Protein AF-A0A084WB14-F1 (afdb_monomer_lite)

Foldseek 3Di:
DLVVQQVVLQVVVVVCVVVVQDQDPAHSCCVSVCVPVSVVVVVVSVCVVVVVVVVVVVVVVVVD

Secondary structure (DSSP, 8-state):
-HHHHHHHHHHHHHHHHHTT---SS--HHHHHTT-HHHHHHHHHHHHHHHHHHHHHHHHHHH--

Radius of gyration: 14.57 Å; chains: 1; bounding box: 30×21×43 Å

pLDDT: mean 94.32, std 6.11, range [67.5, 98.69]

Organism: Anopheles sinensis (NCBI:txid74873)

Structure (mmCIF, N/CA/C/O backbone):
data_AF-A0A084WB14-F1
#
_entry.id   AF-A0A084WB14-F1
#
loop_
_atom_site.group_PDB
_atom_site.id
_atom_site.type_symbol
_atom_site.label_atom_id
_atom_site.label_alt_id
_atom_site.label_comp_id
_atom_site.label_asym_id
_atom_site.label_entity_id
_atom_site.label_seq_id
_atom_site.pdbx_PDB_ins_code
_atom_site.Cartn_x
_atom_site.Cartn_y
_atom_site.Cartn_z
_atom_site.occupancy
_atom_site.B_iso_or_equiv
_atom_site.auth_seq_id
_atom_site.auth_comp_id
_atom_site.auth_asym_id
_atom_site.auth_atom_id
_atom_site.pdbx_PDB_model_num
ATOM 1 N N . MET A 1 1 ? 20.483 1.075 -8.930 1.00 82.12 1 MET A N 1
ATOM 2 C CA . MET A 1 1 ? 19.469 2.150 -9.038 1.00 82.12 1 MET A CA 1
ATOM 3 C C . MET A 1 1 ? 18.043 1.680 -8.716 1.00 82.12 1 MET A C 1
ATOM 5 O O . MET A 1 1 ? 17.581 2.055 -7.654 1.00 82.12 1 MET A O 1
ATOM 9 N N . ARG A 1 2 ? 17.364 0.789 -9.461 1.00 93.69 2 ARG A N 1
ATOM 10 C CA . ARG A 1 2 ? 16.020 0.285 -9.050 1.00 93.69 2 ARG A CA 1
ATOM 11 C C . ARG A 1 2 ? 16.021 -0.579 -7.774 1.00 93.69 2 ARG A C 1
ATOM 13 O O . ARG A 1 2 ? 15.102 -0.507 -6.969 1.00 93.69 2 ARG A O 1
ATOM 20 N N . PHE A 1 3 ? 17.088 -1.351 -7.558 1.00 96.44 3 PHE A N 1
ATOM 21 C CA . PHE A 1 3 ? 17.250 -2.195 -6.366 1.00 96.44 3 PHE A CA 1
ATOM 22 C C . PHE A 1 3 ? 17.188 -1.404 -5.046 1.00 96.44 3 PHE A C 1
ATOM 24 O O . PHE A 1 3 ? 16.466 -1.795 -4.136 1.00 96.44 3 P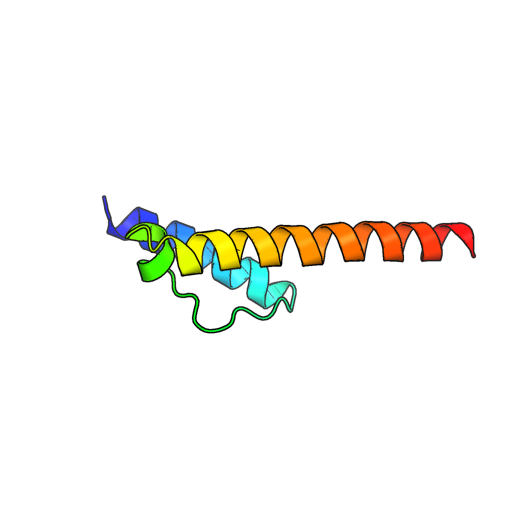HE A O 1
ATOM 31 N N . HIS A 1 4 ? 17.865 -0.252 -4.961 1.00 98.00 4 HIS A N 1
ATOM 32 C CA . HIS A 1 4 ? 17.814 0.595 -3.762 1.00 98.00 4 HIS A CA 1
ATOM 33 C C . HIS A 1 4 ? 16.412 1.160 -3.515 1.00 98.00 4 HIS A C 1
ATOM 35 O O . HIS A 1 4 ? 15.965 1.214 -2.375 1.00 98.00 4 HIS A O 1
ATOM 41 N N . MET A 1 5 ? 15.686 1.525 -4.577 1.00 98.06 5 MET A N 1
ATOM 42 C CA . MET A 1 5 ? 14.300 1.984 -4.455 1.00 98.06 5 MET A CA 1
ATOM 43 C C . MET A 1 5 ? 13.396 0.880 -3.894 1.00 98.06 5 MET A C 1
ATOM 45 O O . MET A 1 5 ? 12.603 1.150 -2.997 1.00 98.06 5 MET A O 1
ATOM 49 N N . LEU A 1 6 ? 13.560 -0.364 -4.365 1.00 98.56 6 LEU A N 1
ATOM 50 C CA . LEU A 1 6 ? 12.821 -1.519 -3.843 1.00 98.56 6 LEU A CA 1
ATOM 51 C C . LEU A 1 6 ? 13.123 -1.767 -2.367 1.00 98.56 6 LEU A C 1
ATOM 53 O O . LEU A 1 6 ? 12.195 -1.974 -1.593 1.00 98.56 6 LEU A O 1
ATOM 57 N N . GLN A 1 7 ? 14.392 -1.698 -1.958 1.00 98.50 7 GLN A N 1
ATOM 58 C CA . GLN A 1 7 ? 14.770 -1.856 -0.551 1.00 98.50 7 GLN A CA 1
ATOM 59 C C . GLN A 1 7 ? 14.177 -0.751 0.333 1.00 98.50 7 GLN A C 1
ATOM 61 O O . GLN A 1 7 ? 13.643 -1.048 1.400 1.00 98.50 7 GLN A O 1
ATOM 66 N N . ASN A 1 8 ? 14.209 0.503 -0.125 1.00 98.50 8 ASN A N 1
ATOM 67 C CA . ASN A 1 8 ? 13.625 1.631 0.602 1.00 98.50 8 ASN A CA 1
ATOM 68 C C . ASN A 1 8 ? 12.102 1.486 0.737 1.00 98.50 8 ASN A C 1
ATOM 70 O O . ASN A 1 8 ? 11.555 1.656 1.827 1.00 98.50 8 ASN A O 1
ATOM 74 N N . ALA A 1 9 ? 11.416 1.127 -0.353 1.00 98.44 9 ALA A N 1
ATOM 75 C CA . ALA A 1 9 ? 9.978 0.884 -0.338 1.00 98.44 9 ALA A CA 1
ATOM 76 C C . ALA A 1 9 ? 9.628 -0.295 0.581 1.00 98.44 9 ALA A C 1
ATOM 78 O O . ALA A 1 9 ? 8.734 -0.179 1.415 1.00 98.44 9 ALA A O 1
ATOM 79 N N . GLN A 1 10 ? 10.368 -1.401 0.497 1.00 98.62 10 GLN A N 1
ATOM 80 C CA . GLN A 1 10 ? 10.166 -2.568 1.352 1.00 98.62 10 GLN A CA 1
ATOM 81 C C . GLN A 1 10 ? 10.340 -2.222 2.836 1.00 98.62 10 GLN A C 1
ATOM 83 O O . GLN A 1 10 ? 9.471 -2.560 3.637 1.00 98.62 10 GLN A O 1
ATOM 88 N N . MET A 1 11 ? 11.392 -1.479 3.193 1.00 98.69 11 MET A N 1
ATOM 89 C CA . MET A 1 11 ? 11.622 -1.019 4.565 1.00 98.69 11 MET A CA 1
ATOM 90 C C . MET A 1 11 ? 10.445 -0.184 5.091 1.00 98.69 11 MET A C 1
ATOM 92 O O . MET A 1 11 ? 10.002 -0.381 6.224 1.00 98.69 11 MET A O 1
ATOM 96 N N . ALA A 1 12 ? 9.894 0.710 4.266 1.00 98.44 12 ALA A N 1
ATOM 97 C CA . ALA A 1 12 ? 8.714 1.488 4.632 1.00 98.44 12 ALA A CA 1
ATOM 98 C C . ALA A 1 12 ? 7.478 0.595 4.854 1.00 98.44 12 ALA A C 1
ATOM 100 O O . ALA A 1 12 ? 6.774 0.751 5.854 1.00 98.44 12 ALA A O 1
ATOM 101 N N . LEU A 1 13 ? 7.225 -0.373 3.965 1.00 98.56 13 LEU A N 1
ATOM 102 C CA . LEU A 1 13 ? 6.104 -1.309 4.116 1.00 98.56 13 LEU A CA 1
ATOM 103 C C . LEU A 1 13 ? 6.259 -2.187 5.371 1.00 98.56 13 LEU A C 1
ATOM 105 O O . LEU A 1 13 ? 5.277 -2.425 6.076 1.00 98.56 13 LEU A O 1
ATOM 109 N N . ASP A 1 14 ? 7.476 -2.627 5.694 1.00 98.50 14 ASP A N 1
ATOM 110 C CA . ASP A 1 14 ? 7.758 -3.414 6.899 1.00 98.50 14 ASP A CA 1
ATOM 111 C C . ASP A 1 14 ? 7.546 -2.611 8.181 1.00 98.50 14 ASP A C 1
ATOM 113 O O . ASP A 1 14 ? 6.955 -3.119 9.138 1.00 98.50 14 ASP A O 1
ATOM 117 N N . PHE A 1 15 ? 7.916 -1.329 8.188 1.00 98.25 15 PHE A N 1
ATOM 118 C CA . PHE A 1 15 ? 7.598 -0.434 9.298 1.00 98.25 15 PHE A CA 1
ATOM 119 C C . PHE A 1 15 ? 6.082 -0.314 9.532 1.00 98.25 15 PHE A C 1
ATOM 121 O O . PHE A 1 15 ? 5.618 -0.392 10.674 1.00 98.25 15 PHE A O 1
ATOM 128 N N . LEU A 1 16 ? 5.286 -0.172 8.468 1.00 98.06 16 LEU A N 1
ATOM 129 C CA . LEU A 1 16 ? 3.825 -0.100 8.585 1.00 98.06 16 LEU A CA 1
ATOM 130 C C . LEU A 1 16 ? 3.242 -1.414 9.137 1.00 98.06 16 LEU A C 1
ATOM 132 O O . LEU A 1 16 ? 2.390 -1.383 10.029 1.00 98.06 16 LEU A O 1
ATOM 136 N N . ARG A 1 17 ? 3.754 -2.574 8.699 1.00 97.44 17 ARG A N 1
ATOM 137 C CA . ARG A 1 17 ? 3.374 -3.888 9.257 1.00 97.44 17 ARG A CA 1
ATOM 138 C C . ARG A 1 17 ? 3.752 -4.018 10.732 1.00 97.44 17 ARG A C 1
ATOM 140 O O . ARG A 1 17 ? 2.948 -4.513 11.524 1.00 97.44 17 ARG A O 1
ATOM 147 N N . TYR A 1 18 ? 4.933 -3.540 11.124 1.00 97.62 18 TYR A N 1
ATOM 148 C CA . TYR A 1 18 ? 5.365 -3.498 12.523 1.00 97.62 18 TYR A CA 1
ATOM 149 C C . TYR A 1 18 ? 4.407 -2.661 13.386 1.00 97.62 18 TYR A C 1
ATOM 151 O O . TYR A 1 18 ? 4.021 -3.087 14.475 1.00 97.62 18 TYR A O 1
ATOM 159 N N . LYS A 1 19 ? 3.913 -1.531 12.859 1.00 95.62 19 LYS A N 1
ATOM 160 C CA . LYS A 1 19 ? 2.848 -0.711 13.470 1.00 95.62 19 LYS A CA 1
ATOM 161 C C . LYS A 1 19 ? 1.448 -1.350 13.421 1.00 95.62 19 LYS A C 1
ATOM 163 O O . LYS A 1 19 ? 0.487 -0.706 13.831 1.00 95.62 19 LYS A O 1
ATOM 168 N N . LYS A 1 20 ? 1.329 -2.605 12.968 1.00 95.31 20 LYS A N 1
ATOM 169 C CA . LYS A 1 20 ? 0.075 -3.366 12.812 1.00 95.31 20 LYS A CA 1
ATOM 170 C C . LYS A 1 20 ? -0.906 -2.746 11.810 1.00 95.31 20 LYS A C 1
ATOM 172 O O . LYS A 1 20 ? -2.111 -2.970 11.896 1.00 95.31 20 LYS A O 1
ATOM 177 N N . ILE A 1 21 ? -0.397 -2.001 10.831 1.00 96.69 21 ILE A N 1
ATOM 178 C CA . ILE A 1 21 ? -1.197 -1.445 9.738 1.00 96.69 21 ILE A CA 1
ATOM 179 C C . ILE A 1 21 ? -1.361 -2.519 8.659 1.00 96.69 21 ILE A C 1
ATOM 181 O O . ILE A 1 21 ? -0.383 -3.104 8.187 1.00 96.69 21 ILE A O 1
ATOM 185 N N . LYS A 1 22 ? -2.607 -2.794 8.262 1.00 93.75 22 LYS A N 1
ATOM 186 C CA . LYS A 1 22 ? -2.919 -3.799 7.240 1.00 93.75 22 LYS A CA 1
ATOM 187 C C . LYS A 1 22 ? -2.670 -3.229 5.843 1.00 93.75 22 LYS A C 1
ATOM 189 O O . LYS A 1 22 ? -3.354 -2.305 5.421 1.00 93.75 22 LYS A O 1
ATOM 194 N N . LEU A 1 23 ? -1.739 -3.834 5.111 1.00 96.12 23 LEU A N 1
ATOM 195 C CA . LEU A 1 23 ? -1.446 -3.508 3.715 1.00 96.12 23 LEU A CA 1
ATOM 196 C C . LEU A 1 23 ? -2.049 -4.591 2.814 1.00 96.12 23 LEU A C 1
ATOM 198 O O . LEU A 1 23 ? -1.548 -5.714 2.776 1.00 96.12 23 LEU A O 1
ATOM 202 N N . VAL A 1 24 ? -3.150 -4.286 2.124 1.00 93.94 24 VAL A N 1
ATOM 203 C CA . VAL A 1 24 ? -3.840 -5.255 1.256 1.00 93.94 24 VAL A CA 1
ATOM 204 C C . VAL A 1 24 ? -3.346 -5.099 -0.174 1.00 93.94 24 VAL A C 1
ATOM 206 O O . VAL A 1 24 ? -3.602 -4.076 -0.797 1.00 93.94 24 VAL A O 1
ATOM 209 N N . ASN A 1 25 ? -2.681 -6.135 -0.693 1.00 94.75 25 ASN A N 1
ATOM 210 C CA . ASN A 1 25 ? -2.215 -6.199 -2.081 1.00 94.75 25 ASN A CA 1
ATOM 211 C C . ASN A 1 25 ? -1.279 -5.039 -2.487 1.00 94.75 25 ASN A C 1
ATOM 213 O O . ASN A 1 25 ? -1.355 -4.553 -3.609 1.00 94.75 25 ASN A O 1
ATOM 217 N N . ILE A 1 26 ? -0.428 -4.578 -1.563 1.00 97.88 26 ILE A N 1
ATOM 218 C CA . ILE A 1 26 ? 0.599 -3.559 -1.825 1.00 97.88 26 ILE A CA 1
ATOM 219 C C . ILE A 1 26 ? 1.971 -4.196 -1.620 1.00 97.88 26 ILE A C 1
ATOM 221 O O . ILE A 1 26 ? 2.286 -4.658 -0.515 1.00 97.88 26 ILE A O 1
ATOM 225 N N . ARG A 1 27 ? 2.785 -4.204 -2.674 1.00 98.00 27 ARG A N 1
ATOM 226 C CA . ARG A 1 27 ? 4.173 -4.673 -2.667 1.00 98.00 27 ARG A CA 1
ATOM 227 C C . ARG A 1 27 ? 5.126 -3.529 -3.008 1.00 98.00 27 ARG A C 1
ATOM 229 O O . ARG A 1 27 ? 4.703 -2.469 -3.461 1.00 98.00 27 ARG A O 1
ATOM 236 N N . ALA A 1 28 ? 6.421 -3.726 -2.767 1.00 98.31 28 ALA A N 1
ATOM 237 C CA . ALA A 1 28 ? 7.429 -2.701 -3.035 1.00 98.31 28 ALA A CA 1
ATOM 238 C C . ALA A 1 28 ? 7.517 -2.369 -4.534 1.00 98.31 28 ALA A C 1
ATOM 240 O O . ALA A 1 28 ? 7.694 -1.206 -4.892 1.00 98.31 28 ALA A O 1
ATOM 241 N N . GLU A 1 29 ? 7.339 -3.368 -5.402 1.00 98.25 29 GLU A N 1
ATOM 242 C CA . GLU A 1 29 ? 7.348 -3.199 -6.857 1.00 98.25 29 GLU A CA 1
ATOM 243 C C . GLU A 1 29 ? 6.215 -2.281 -7.318 1.00 98.25 29 GLU A C 1
ATOM 245 O O . GLU A 1 29 ? 6.450 -1.384 -8.119 1.00 98.25 29 GLU A O 1
ATOM 250 N N . ASP A 1 30 ? 5.018 -2.426 -6.739 1.00 98.19 30 ASP A N 1
ATOM 251 C CA . ASP A 1 30 ? 3.860 -1.591 -7.072 1.00 98.19 30 ASP A CA 1
ATOM 252 C C . ASP A 1 30 ? 4.117 -0.103 -6.800 1.00 98.19 30 ASP A C 1
ATOM 254 O O . ASP A 1 30 ? 3.583 0.759 -7.496 1.00 98.19 30 ASP A O 1
ATOM 258 N N . ILE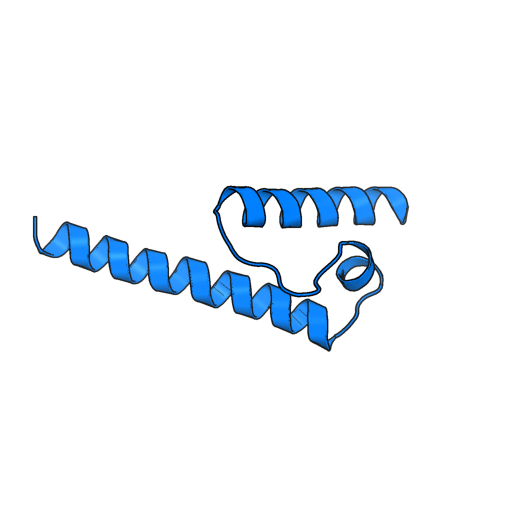 A 1 31 ? 4.934 0.201 -5.787 1.00 98.19 31 ILE A N 1
ATOM 259 C CA . ILE A 1 31 ? 5.291 1.573 -5.411 1.00 98.19 31 ILE A CA 1
ATOM 260 C C . ILE A 1 31 ? 6.436 2.095 -6.276 1.00 98.19 31 ILE A C 1
ATOM 262 O O . ILE A 1 31 ? 6.374 3.217 -6.770 1.00 98.19 31 ILE A O 1
ATOM 266 N N . VAL A 1 32 ? 7.477 1.286 -6.480 1.00 98.25 32 VAL A N 1
ATOM 267 C CA . VAL A 1 32 ? 8.656 1.681 -7.266 1.00 98.25 32 VAL A CA 1
ATOM 268 C C . VAL A 1 32 ? 8.322 1.853 -8.743 1.00 98.25 32 VAL A C 1
ATOM 270 O O . VAL A 1 32 ? 8.814 2.791 -9.365 1.00 98.25 32 VAL A O 1
ATOM 273 N N . ASP A 1 33 ? 7.471 0.986 -9.288 1.00 97.44 33 ASP A N 1
ATOM 274 C CA . ASP A 1 33 ? 7.041 1.043 -10.686 1.00 97.44 33 ASP A CA 1
ATOM 275 C C . ASP A 1 33 ? 5.839 1.994 -10.881 1.00 97.44 33 ASP A C 1
ATOM 277 O O . ASP A 1 33 ? 5.386 2.207 -12.005 1.00 97.44 33 ASP A O 1
ATOM 281 N N . GLY A 1 34 ? 5.341 2.609 -9.799 1.00 96.00 34 GLY A N 1
ATOM 282 C CA . GLY A 1 34 ? 4.396 3.723 -9.857 1.00 96.00 34 GLY A CA 1
ATOM 283 C C . GLY A 1 34 ? 2.954 3.335 -10.178 1.00 96.00 34 GLY A C 1
ATOM 284 O O . GLY A 1 34 ? 2.260 4.095 -10.850 1.00 96.00 34 GLY A O 1
ATOM 285 N N . ASN A 1 35 ? 2.466 2.187 -9.697 1.00 98.19 35 ASN A N 1
ATOM 286 C CA . ASN A 1 35 ? 1.062 1.802 -9.846 1.00 98.19 35 ASN A CA 1
ATOM 287 C C . ASN A 1 35 ? 0.156 2.854 -9.169 1.00 98.19 35 ASN A C 1
ATOM 289 O O . ASN A 1 35 ? 0.150 2.934 -7.933 1.00 98.19 35 ASN A O 1
ATOM 293 N N . PRO A 1 36 ? -0.645 3.644 -9.916 1.00 97.75 36 PRO A N 1
ATOM 294 C CA . PRO A 1 36 ? -1.345 4.7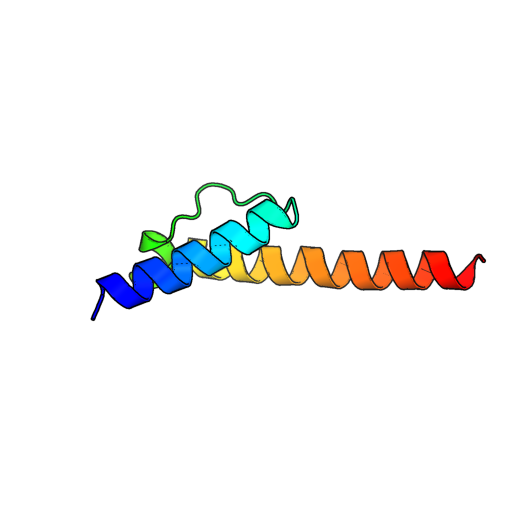92 -9.337 1.00 97.75 36 PRO A CA 1
ATOM 295 C C . PRO A 1 36 ? -2.372 4.385 -8.280 1.00 97.75 36 PRO A C 1
ATOM 297 O O . PRO A 1 36 ? -2.466 5.003 -7.221 1.00 97.75 36 PRO A O 1
ATOM 300 N N . LYS A 1 37 ? -3.111 3.298 -8.532 1.00 97.94 37 LYS A N 1
ATOM 301 C CA . LYS A 1 37 ? -4.144 2.791 -7.622 1.00 97.94 37 LYS A CA 1
ATOM 302 C C . LYS A 1 37 ? -3.538 2.344 -6.293 1.00 97.94 37 LYS A C 1
ATOM 304 O O . LYS A 1 37 ? -4.054 2.696 -5.235 1.00 97.94 37 LYS A O 1
ATOM 309 N N . LEU A 1 38 ? -2.459 1.566 -6.344 1.00 98.25 38 LEU A N 1
ATOM 310 C CA . LEU A 1 38 ? -1.824 1.024 -5.141 1.00 98.25 38 LEU A CA 1
ATOM 311 C C . LEU A 1 38 ? -1.015 2.085 -4.391 1.00 98.25 38 LEU A C 1
ATOM 313 O O . LEU A 1 38 ? -1.032 2.095 -3.162 1.00 98.25 38 LEU A O 1
ATOM 317 N N . THR A 1 39 ? -0.406 3.033 -5.105 1.00 98.19 39 THR A N 1
ATOM 318 C CA . THR A 1 39 ? 0.271 4.188 -4.498 1.00 98.19 39 THR A CA 1
ATOM 319 C C . THR A 1 39 ? -0.719 5.062 -3.730 1.00 98.19 39 THR A C 1
ATOM 321 O O . THR A 1 39 ? -0.501 5.353 -2.554 1.00 98.19 39 THR A O 1
ATOM 324 N N . LEU A 1 40 ? -1.857 5.418 -4.339 1.00 98.06 40 LEU A N 1
ATOM 325 C CA . LEU A 1 40 ? -2.913 6.167 -3.650 1.00 98.06 40 LEU A CA 1
ATOM 326 C C . LEU A 1 40 ? -3.504 5.372 -2.479 1.00 98.06 40 LEU A C 1
ATOM 328 O O . LEU A 1 40 ? -3.721 5.936 -1.409 1.00 98.06 40 LEU A O 1
ATOM 332 N N . GLY A 1 41 ? -3.704 4.060 -2.643 1.00 97.69 41 GLY A N 1
ATOM 333 C CA . GLY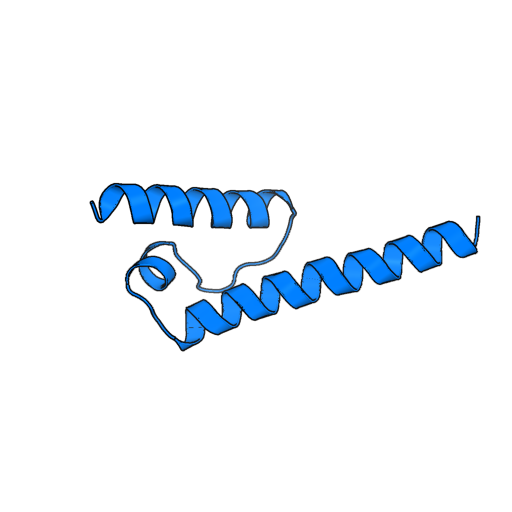 A 1 41 ? -4.159 3.182 -1.564 1.00 97.69 41 GLY A CA 1
ATOM 334 C C . GLY A 1 41 ? -3.197 3.145 -0.369 1.00 97.69 41 GLY A C 1
ATOM 335 O O . GLY A 1 41 ? -3.644 3.167 0.782 1.00 97.69 41 GLY A O 1
ATOM 336 N N . LEU A 1 42 ? -1.884 3.149 -0.623 1.00 98.12 42 LEU A N 1
ATOM 337 C CA . LEU A 1 42 ? -0.859 3.214 0.419 1.00 98.12 42 LEU A CA 1
ATOM 338 C C . LEU A 1 42 ? -0.922 4.543 1.179 1.00 98.12 42 LEU A C 1
ATOM 340 O O . LEU A 1 42 ? -1.009 4.541 2.407 1.00 98.12 42 LEU A O 1
ATOM 344 N N . ILE A 1 43 ? -0.919 5.667 0.457 1.00 97.81 43 ILE A N 1
ATOM 345 C CA . ILE A 1 43 ? -0.976 7.007 1.056 1.00 97.81 43 ILE A CA 1
ATOM 346 C C . ILE A 1 43 ? -2.260 7.187 1.870 1.00 97.81 43 ILE A C 1
ATOM 348 O O . ILE A 1 43 ? -2.203 7.634 3.015 1.00 97.81 43 ILE A O 1
ATOM 352 N N . TRP A 1 44 ? -3.403 6.761 1.331 1.00 96.69 44 TRP A N 1
ATOM 353 C CA . TRP A 1 44 ? -4.679 6.775 2.044 1.00 96.69 44 TRP A CA 1
ATOM 354 C C . TRP A 1 44 ? -4.618 5.987 3.357 1.00 96.69 44 TRP A C 1
ATOM 356 O O . TRP A 1 44 ? -5.018 6.488 4.406 1.00 96.69 44 TRP A O 1
ATOM 366 N N . THR A 1 45 ? -4.064 4.772 3.318 1.00 96.50 45 THR A N 1
ATOM 367 C CA . THR A 1 45 ? -3.927 3.915 4.505 1.00 96.50 45 THR A CA 1
ATOM 368 C C . THR A 1 45 ? -3.059 4.573 5.583 1.00 96.50 45 THR A C 1
ATOM 370 O O . THR A 1 45 ? -3.391 4.502 6.768 1.00 96.50 45 THR A O 1
ATOM 373 N N . ILE A 1 46 ?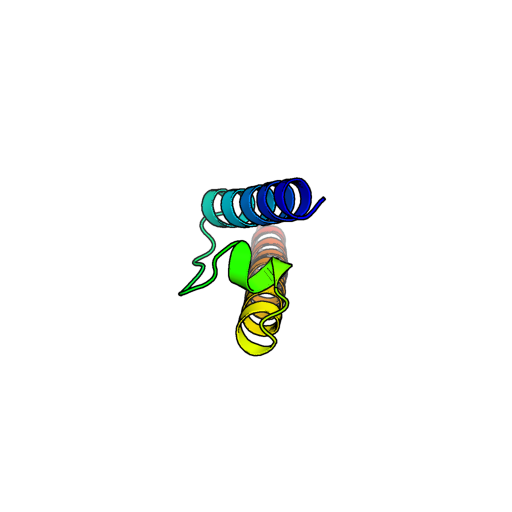 -1.972 5.245 5.186 1.00 96.75 46 ILE A N 1
ATOM 374 C CA . ILE A 1 46 ? -1.095 5.993 6.099 1.00 96.75 46 ILE A CA 1
ATOM 375 C C . ILE A 1 46 ? -1.868 7.147 6.749 1.00 96.75 46 ILE A C 1
ATOM 377 O O . ILE A 1 46 ? -1.899 7.242 7.976 1.00 96.75 46 ILE A O 1
ATOM 381 N N . ILE A 1 47 ? -2.529 7.988 5.948 1.00 96.25 47 ILE A N 1
ATOM 382 C CA . ILE A 1 47 ? -3.301 9.137 6.446 1.00 96.25 47 ILE A CA 1
ATOM 383 C C . ILE A 1 47 ? -4.354 8.672 7.455 1.00 96.25 47 ILE A C 1
ATOM 385 O O . ILE A 1 47 ? -4.373 9.152 8.590 1.00 96.25 47 ILE A O 1
ATOM 389 N N . LEU A 1 48 ? -5.170 7.687 7.068 1.00 93.69 48 LEU A N 1
ATOM 390 C CA . LEU A 1 48 ? -6.258 7.173 7.893 1.00 93.69 48 LEU A CA 1
ATOM 391 C C . LEU A 1 48 ? -5.752 6.680 9.254 1.00 93.69 48 LEU A C 1
ATOM 393 O O . LEU A 1 48 ? -6.279 7.083 10.290 1.00 93.69 48 LEU A O 1
ATOM 397 N N . HIS A 1 49 ? -4.705 5.849 9.272 1.00 93.31 49 HIS A N 1
ATOM 398 C CA . HIS A 1 49 ? -4.206 5.259 10.513 1.00 93.31 49 HIS A CA 1
ATOM 399 C C . HIS A 1 49 ? -3.628 6.305 11.476 1.00 93.31 49 HIS A C 1
ATOM 401 O O . HIS A 1 49 ? -3.931 6.287 12.671 1.00 93.31 49 HIS A O 1
ATOM 407 N N . PHE A 1 50 ? -2.7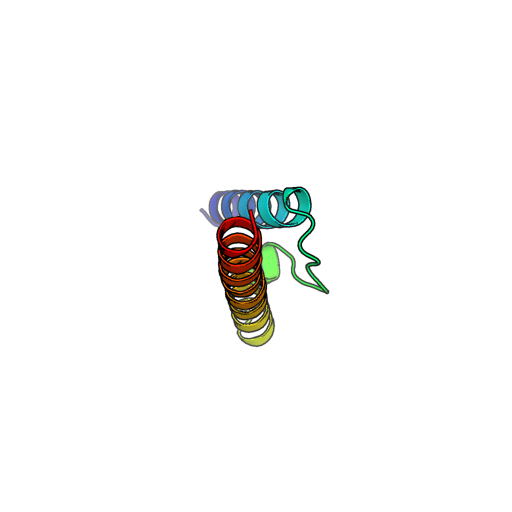90 7.220 10.980 1.00 92.50 50 PHE A N 1
ATOM 408 C CA . PHE A 1 50 ? -2.113 8.184 11.849 1.00 92.50 50 PHE A CA 1
ATOM 409 C C . PHE A 1 50 ? -3.044 9.304 12.326 1.00 92.50 50 PHE A C 1
ATOM 411 O O . PHE A 1 50 ? -2.934 9.716 13.482 1.00 92.50 50 PHE A O 1
ATOM 418 N N . GLN A 1 51 ? -4.002 9.742 11.504 1.00 92.19 51 GLN A N 1
ATOM 419 C CA . GLN A 1 51 ? -5.006 10.718 11.937 1.00 92.19 51 GLN A CA 1
ATOM 420 C C . GLN A 1 51 ? -5.959 10.130 12.980 1.00 92.19 51 GLN A C 1
ATOM 422 O O . GLN A 1 51 ? -6.156 10.736 14.034 1.00 92.19 51 GLN A O 1
ATOM 427 N N . GLN A 1 52 ? -6.491 8.924 12.746 1.00 89.81 52 GLN A N 1
ATOM 428 C CA . GLN A 1 52 ? -7.360 8.256 13.721 1.00 89.81 52 GLN A CA 1
ATOM 429 C C . GLN A 1 52 ? -6.643 8.026 15.052 1.00 89.81 52 GLN A C 1
ATOM 431 O O . GLN A 1 52 ? -7.203 8.308 16.111 1.00 89.81 52 GLN A O 1
ATOM 436 N N . LYS A 1 53 ? -5.381 7.578 15.011 1.00 87.12 53 LYS A N 1
ATOM 437 C CA . LYS A 1 53 ? -4.575 7.390 16.220 1.00 87.12 53 LYS A CA 1
ATOM 438 C C . LYS A 1 53 ? -4.356 8.697 16.980 1.00 87.12 53 LYS A C 1
ATOM 440 O O . LYS A 1 53 ? -4.439 8.700 18.204 1.00 87.12 53 LYS A O 1
ATOM 445 N N . SER A 1 54 ? -4.095 9.799 16.277 1.00 89.81 54 SER A N 1
ATOM 446 C CA . SER A 1 54 ? -3.919 11.105 16.918 1.00 89.81 54 SER A CA 1
ATOM 447 C C . SER A 1 54 ? -5.179 11.552 17.661 1.00 89.81 54 SER A C 1
ATOM 449 O O . SER A 1 54 ? -5.081 12.015 18.795 1.00 89.81 54 SER A O 1
ATOM 451 N N . ILE A 1 55 ? -6.353 11.389 17.047 1.00 90.12 55 ILE A N 1
ATOM 452 C CA . ILE A 1 55 ? -7.636 11.753 17.663 1.00 90.12 55 ILE A CA 1
ATOM 453 C C . ILE A 1 55 ? -7.923 10.856 18.872 1.00 90.12 55 ILE A C 1
ATOM 455 O O . ILE A 1 55 ? -8.248 11.355 19.946 1.00 90.12 55 ILE A O 1
ATOM 459 N N . ALA A 1 56 ? -7.750 9.539 18.729 1.00 88.50 56 ALA A N 1
ATOM 460 C CA . ALA A 1 56 ? -7.970 8.588 19.819 1.00 88.50 56 ALA A CA 1
ATOM 461 C C . ALA A 1 56 ? -7.070 8.875 21.034 1.00 88.50 56 ALA A C 1
ATOM 463 O O . ALA A 1 56 ? -7.532 8.854 22.176 1.00 88.50 56 ALA A O 1
ATOM 464 N N . ASN A 1 57 ? -5.798 9.201 20.789 1.00 88.50 57 ASN A N 1
ATOM 465 C CA . ASN A 1 57 ? -4.872 9.597 21.843 1.00 88.50 57 ASN A CA 1
ATOM 466 C C . ASN A 1 57 ? -5.335 10.884 22.542 1.00 88.50 57 ASN A C 1
ATOM 468 O O . ASN A 1 57 ? -5.374 10.916 23.767 1.00 88.50 57 ASN A O 1
ATOM 472 N N . MET A 1 58 ? -5.730 11.920 21.791 1.00 88.44 58 MET A N 1
ATOM 473 C CA . MET A 1 58 ? -6.225 13.179 22.367 1.00 88.44 58 MET A CA 1
ATOM 474 C C . MET A 1 58 ? -7.439 12.955 23.279 1.00 88.44 58 MET A C 1
ATOM 476 O O . MET A 1 58 ? -7.476 13.486 24.386 1.00 88.44 58 MET A O 1
ATOM 480 N N . LEU A 1 59 ? -8.395 12.129 22.846 1.00 86.44 59 LEU A N 1
ATOM 481 C CA . LEU A 1 59 ? -9.558 11.772 23.660 1.00 86.44 59 LEU A CA 1
ATOM 482 C C . LEU A 1 59 ? -9.152 11.033 24.938 1.00 86.44 59 LEU A C 1
ATOM 484 O O . LEU A 1 59 ? -9.686 11.337 25.995 1.00 86.44 59 LEU A O 1
ATOM 488 N N . THR A 1 60 ? -8.178 10.121 24.858 1.00 85.25 60 THR A N 1
ATOM 489 C CA . THR A 1 60 ? -7.678 9.361 26.018 1.00 85.25 60 THR A CA 1
ATOM 490 C C . THR A 1 60 ? -7.033 10.273 27.068 1.00 85.25 60 THR A C 1
ATOM 492 O O . THR A 1 60 ? -7.264 10.086 28.256 1.00 85.25 60 THR A O 1
ATOM 495 N N . TYR A 1 61 ? -6.267 11.287 26.649 1.00 86.38 61 TYR A N 1
ATOM 496 C CA . TYR A 1 61 ? -5.654 12.252 27.573 1.00 86.38 61 TYR A CA 1
ATOM 497 C C . TYR A 1 61 ? -6.638 13.275 28.141 1.00 86.38 61 TYR A C 1
ATOM 499 O O . TYR A 1 61 ? -6.390 13.810 29.210 1.00 86.38 61 TYR A O 1
ATOM 507 N N . SER A 1 62 ? -7.734 13.569 27.438 1.00 81.25 62 SER A N 1
ATOM 508 C CA . SER A 1 62 ? -8.755 14.502 27.929 1.00 81.25 62 SER A CA 1
ATOM 509 C C . SER A 1 62 ? -9.678 13.894 28.991 1.00 81.25 62 SER A C 1
ATOM 511 O O . SER A 1 62 ? -10.423 14.643 29.622 1.00 81.25 62 SER A O 1
ATOM 513 N N . VAL A 1 63 ? -9.694 12.564 29.139 1.00 74.19 63 VAL A N 1
ATOM 514 C CA . VAL A 1 63 ? -10.539 11.838 30.108 1.00 74.19 63 VAL A CA 1
ATOM 515 C C . VAL A 1 63 ? -9.755 11.268 31.299 1.00 74.19 63 VAL A C 1
ATOM 517 O O . VAL A 1 63 ? -10.364 10.644 32.167 1.00 74.19 63 VAL A O 1
ATOM 520 N N . MET A 1 64 ? -8.432 11.465 31.332 1.00 67.50 64 MET A N 1
ATOM 521 C CA . MET A 1 64 ? -7.562 11.226 32.494 1.00 67.50 64 MET A CA 1
ATOM 522 C C . MET A 1 64 ? -7.335 12.528 33.256 1.00 67.50 64 MET A C 1
ATOM 524 O O . MET A 1 64 ? -7.241 12.449 34.499 1.00 67.50 64 MET A O 1
#

Sequence (64 aa):
MRFHMLQNAQMALDFLRYKKIKLVNIRAEDIVDGNPKLTLGLIWTIILHFQQKSIANMLTYSVM

InterPro domains:
  IPR001589 Actinin-type actin-binding domain, conserved site [PS00020] (23-47)
  IPR001715 Calponin homology domain [PF00307] (2-51)
  IPR001715 Calponin homology domain [PS50021] (1-51)
  IPR036872 CH domain superfamily [G3DSA:1.10.418.10] (1-56)
  IPR036872 CH domain superfamily [SSF47576] (1-55)